Protein AF-A0A972M7I1-F1 (afdb_monomer_lite)

pLDDT: mean 93.67, std 3.54, range [76.44, 97.06]

Radius of gyration: 16.96 Å; chains: 1; bounding box: 36×17×44 Å

Structure (mmCIF, N/CA/C/O backbone):
data_AF-A0A972M7I1-F1
#
_entry.id   AF-A0A972M7I1-F1
#
loop_
_atom_site.group_PDB
_atom_site.id
_atom_site.type_symbol
_atom_site.label_atom_id
_atom_site.label_alt_id
_atom_site.label_comp_id
_atom_site.label_asym_id
_atom_site.label_entity_id
_atom_site.label_seq_id
_atom_site.pdbx_PDB_ins_code
_atom_site.Cartn_x
_atom_site.Cartn_y
_atom_site.Cartn_z
_atom_site.occupancy
_atom_site.B_iso_or_equiv
_atom_site.auth_seq_id
_atom_site.auth_comp_id
_atom_site.auth_asym_id
_atom_site.auth_atom_id
_atom_site.pdbx_PDB_model_num
ATOM 1 N N . MET A 1 1 ? 15.672 7.161 -22.869 1.00 76.44 1 MET A N 1
ATOM 2 C CA . MET A 1 1 ? 15.090 7.637 -21.594 1.00 76.44 1 MET A CA 1
ATOM 3 C C . MET A 1 1 ? 13.565 7.696 -21.618 1.00 76.44 1 MET A C 1
ATOM 5 O O . MET A 1 1 ? 12.970 6.956 -20.852 1.00 76.44 1 MET A O 1
ATOM 9 N N . LEU A 1 2 ? 12.917 8.466 -22.507 1.00 88.44 2 LEU A N 1
ATOM 10 C CA . LEU A 1 2 ? 11.442 8.578 -22.521 1.00 88.44 2 LEU A CA 1
ATOM 11 C C . LEU A 1 2 ? 10.708 7.233 -22.711 1.00 88.44 2 LEU A C 1
ATOM 13 O O . LEU A 1 2 ? 9.765 6.939 -21.986 1.00 88.44 2 LEU A O 1
ATOM 17 N N . LYS A 1 3 ? 11.175 6.384 -23.638 1.00 89.06 3 LYS A N 1
ATOM 18 C CA . LYS A 1 3 ? 10.598 5.043 -23.864 1.00 89.06 3 LYS A CA 1
ATOM 19 C C . LYS A 1 3 ? 10.712 4.143 -22.626 1.00 89.06 3 LYS A C 1
ATOM 21 O O . LYS A 1 3 ? 9.732 3.536 -22.225 1.00 89.06 3 LYS A O 1
ATOM 26 N N . THR A 1 4 ? 11.882 4.113 -21.990 1.00 89.75 4 THR A N 1
ATOM 27 C CA . THR A 1 4 ? 12.140 3.331 -20.768 1.00 89.75 4 THR A CA 1
ATOM 28 C C . THR A 1 4 ? 11.246 3.771 -19.609 1.00 89.75 4 THR A C 1
ATOM 30 O O . THR A 1 4 ? 10.705 2.935 -18.895 1.00 89.75 4 THR A O 1
ATOM 33 N N . PHE A 1 5 ? 11.052 5.083 -1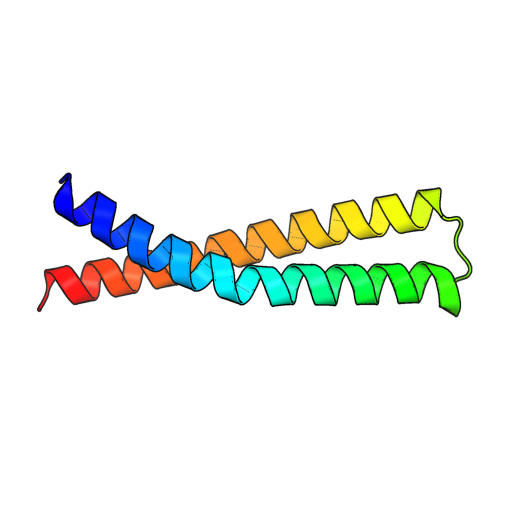9.455 1.00 91.88 5 PHE A N 1
ATOM 34 C CA . PHE A 1 5 ? 10.159 5.647 -18.446 1.00 91.88 5 PHE A CA 1
ATOM 35 C C . PHE A 1 5 ? 8.700 5.220 -18.662 1.00 91.88 5 PHE A C 1
ATOM 37 O O . PHE A 1 5 ? 8.040 4.806 -17.713 1.00 91.88 5 PHE A O 1
ATOM 44 N N . LEU A 1 6 ? 8.215 5.265 -19.908 1.00 94.12 6 LEU A N 1
ATOM 45 C CA . LEU A 1 6 ? 6.865 4.813 -20.261 1.00 94.12 6 LEU A CA 1
ATOM 46 C C . LEU A 1 6 ? 6.663 3.318 -19.987 1.00 94.12 6 LEU A C 1
ATOM 48 O O . LEU A 1 6 ? 5.618 2.934 -19.473 1.00 94.12 6 LEU A O 1
ATOM 52 N N . VAL A 1 7 ? 7.662 2.485 -20.287 1.00 92.94 7 VAL A N 1
ATOM 53 C CA . VAL A 1 7 ? 7.616 1.038 -20.019 1.00 92.94 7 VAL A CA 1
ATOM 54 C C . VAL A 1 7 ? 7.547 0.758 -18.515 1.00 92.94 7 VAL A C 1
ATOM 56 O O . VAL A 1 7 ? 6.689 -0.008 -18.080 1.00 92.94 7 VAL A O 1
ATOM 59 N N . PHE A 1 8 ? 8.379 1.431 -17.714 1.00 95.00 8 PHE A N 1
ATOM 60 C CA . PHE A 1 8 ? 8.329 1.324 -16.254 1.00 95.00 8 PHE A CA 1
ATOM 61 C C . PHE A 1 8 ? 6.963 1.724 -15.694 1.00 95.00 8 PHE A C 1
ATOM 63 O O . PHE A 1 8 ? 6.376 0.972 -14.918 1.00 95.00 8 PHE A O 1
ATOM 70 N N . TYR A 1 9 ? 6.429 2.873 -16.118 1.00 94.25 9 TYR A N 1
ATOM 71 C CA . TYR A 1 9 ? 5.106 3.329 -15.687 1.00 94.25 9 TYR A CA 1
ATOM 72 C C . TYR A 1 9 ? 3.987 2.384 -16.127 1.00 94.25 9 TYR A C 1
ATOM 74 O O . TYR A 1 9 ? 3.050 2.158 -15.364 1.00 94.25 9 TYR A O 1
ATOM 82 N N . GLY A 1 10 ? 4.097 1.798 -17.322 1.00 94.25 10 GLY A N 1
ATOM 83 C CA . GLY A 1 10 ? 3.178 0.772 -17.804 1.00 94.25 10 GLY A CA 1
ATOM 84 C C . GLY A 1 10 ? 3.120 -0.415 -16.847 1.00 94.25 10 GLY A C 1
ATOM 85 O O . GLY A 1 10 ? 2.050 -0.717 -16.319 1.00 94.25 10 GLY A O 1
ATOM 86 N N . TYR A 1 11 ? 4.268 -1.028 -16.540 1.00 94.75 11 TYR A N 1
ATOM 87 C CA . TYR A 1 11 ? 4.321 -2.135 -15.582 1.00 94.75 11 TYR A CA 1
ATOM 88 C C . TYR A 1 11 ? 3.852 -1.716 -14.188 1.00 94.75 11 TYR A C 1
ATOM 90 O O . TYR A 1 11 ? 3.016 -2.398 -13.603 1.00 94.75 11 TYR A O 1
ATOM 98 N N . LEU A 1 12 ? 4.309 -0.571 -13.677 1.00 95.12 12 LEU A N 1
ATOM 99 C CA . LEU A 1 12 ? 3.902 -0.078 -12.363 1.00 95.12 12 LEU A CA 1
ATOM 100 C C . LEU A 1 12 ? 2.381 0.070 -12.264 1.00 95.12 12 LEU A C 1
ATOM 102 O O . LEU A 1 12 ? 1.790 -0.415 -11.306 1.00 95.12 12 LEU A O 1
ATOM 106 N N . SER A 1 13 ? 1.747 0.687 -13.264 1.00 92.38 13 SER A N 1
ATOM 107 C CA . SER A 1 13 ? 0.298 0.912 -13.275 1.00 92.38 13 SER A CA 1
ATOM 108 C C . SER A 1 13 ? -0.510 -0.385 -13.300 1.00 92.38 13 SER A C 1
ATOM 110 O O . SER A 1 13 ? -1.534 -0.473 -12.627 1.00 92.38 13 SER A O 1
ATOM 112 N N . ILE A 1 14 ? -0.038 -1.403 -14.026 1.00 91.06 14 ILE A N 1
ATOM 113 C CA . ILE A 1 14 ? -0.700 -2.707 -14.095 1.00 91.06 14 ILE A CA 1
ATOM 114 C C . ILE A 1 14 ? -0.609 -3.394 -12.736 1.00 91.06 14 ILE A C 1
ATOM 116 O O . ILE A 1 14 ? -1.636 -3.753 -12.168 1.00 91.06 14 ILE A O 1
ATOM 120 N N . TYR A 1 15 ? 0.601 -3.555 -12.198 1.00 89.81 15 TYR A N 1
ATOM 121 C CA . TYR A 1 15 ? 0.783 -4.289 -10.948 1.00 89.81 15 TYR A CA 1
ATOM 122 C C . TYR A 1 15 ? 0.105 -3.579 -9.785 1.00 89.81 15 TYR A C 1
ATOM 124 O O . TYR A 1 15 ? -0.740 -4.194 -9.142 1.00 89.81 15 TYR A O 1
ATOM 132 N N . PHE A 1 16 ? 0.373 -2.282 -9.615 1.00 90.00 16 PHE A N 1
ATOM 133 C CA . PHE A 1 16 ? -0.239 -1.483 -8.560 1.00 90.00 16 PHE A CA 1
ATOM 134 C C . PHE A 1 16 ? -1.763 -1.443 -8.696 1.00 90.00 16 PHE A C 1
ATOM 136 O O . PHE A 1 16 ? -2.470 -1.600 -7.713 1.00 90.00 16 PHE A O 1
ATOM 143 N N . GLY A 1 17 ? -2.302 -1.294 -9.910 1.00 86.81 17 GLY A N 1
ATOM 144 C CA . GLY A 1 17 ? -3.750 -1.280 -10.119 1.00 86.81 17 GLY A CA 1
ATOM 145 C C . GLY A 1 17 ? -4.429 -2.565 -9.639 1.00 86.81 17 GLY A C 1
ATOM 146 O O . GLY A 1 17 ? -5.433 -2.502 -8.932 1.00 86.81 17 GLY A O 1
ATOM 147 N N . TRP A 1 18 ? -3.870 -3.729 -9.980 1.00 84.19 18 TRP A N 1
ATOM 148 C CA . TRP A 1 18 ? -4.441 -5.020 -9.589 1.00 84.19 18 TRP A CA 1
ATOM 149 C C . TRP A 1 18 ? -4.266 -5.326 -8.100 1.00 84.19 18 TRP A C 1
ATOM 151 O O . TRP A 1 18 ? -5.211 -5.785 -7.452 1.00 84.19 18 TRP A O 1
ATOM 161 N N . SER A 1 19 ? -3.083 -5.078 -7.541 1.00 89.00 19 SER A N 1
ATOM 162 C CA . SER A 1 19 ? -2.789 -5.387 -6.141 1.00 89.00 19 SER A CA 1
ATOM 163 C C . SER A 1 19 ? -3.439 -4.400 -5.166 1.00 89.00 19 SER A C 1
ATOM 165 O O . SER A 1 19 ? -3.836 -4.799 -4.067 1.00 89.00 19 SER A O 1
ATOM 167 N N . TYR A 1 20 ? -3.699 -3.161 -5.593 1.00 90.50 20 TYR A N 1
ATOM 168 C CA . TYR A 1 20 ? -4.385 -2.166 -4.772 1.00 90.50 20 TYR A CA 1
ATOM 169 C C . TYR A 1 20 ? -5.826 -2.566 -4.418 1.00 90.50 20 TYR A C 1
ATOM 171 O O . TYR A 1 20 ? -6.310 -2.247 -3.331 1.00 90.50 20 TYR A O 1
ATOM 179 N N . TYR A 1 21 ? -6.514 -3.346 -5.261 1.00 90.75 21 TYR A N 1
ATOM 180 C CA . TYR A 1 21 ? -7.824 -3.895 -4.890 1.00 90.75 21 TYR A CA 1
ATOM 181 C C . TYR A 1 21 ? -7.737 -4.781 -3.643 1.00 90.75 21 TYR A C 1
ATOM 183 O O . TYR A 1 21 ? -8.577 -4.674 -2.749 1.00 90.75 21 TYR A O 1
ATOM 191 N N . ILE A 1 22 ? -6.697 -5.613 -3.543 1.00 92.62 22 ILE A N 1
ATOM 192 C CA . ILE A 1 22 ? -6.468 -6.487 -2.384 1.00 92.62 22 ILE A CA 1
ATOM 193 C C . ILE A 1 22 ? -6.248 -5.637 -1.128 1.00 92.62 22 ILE A C 1
ATOM 195 O O . ILE A 1 22 ? -6.829 -5.922 -0.080 1.00 92.62 22 ILE A O 1
ATOM 199 N N . VAL A 1 23 ? -5.474 -4.554 -1.244 1.00 95.38 23 VAL A N 1
ATOM 200 C CA . VAL A 1 23 ? -5.247 -3.587 -0.160 1.00 95.38 23 VAL A CA 1
ATOM 201 C C . VAL A 1 23 ? -6.561 -2.992 0.347 1.00 95.38 23 VAL A C 1
ATOM 203 O O . VAL A 1 23 ? -6.794 -2.959 1.560 1.00 95.38 23 VAL A O 1
ATOM 206 N N . VAL A 1 24 ? -7.439 -2.558 -0.560 1.00 95.06 24 VAL A N 1
ATOM 207 C CA . VAL A 1 24 ? -8.751 -1.997 -0.210 1.00 95.06 24 VAL A CA 1
ATOM 208 C C . VAL A 1 24 ? -9.602 -3.036 0.521 1.00 95.06 24 VAL A C 1
ATOM 210 O O . VAL A 1 24 ? -10.112 -2.750 1.606 1.00 95.06 24 VAL A O 1
ATOM 213 N N . PHE A 1 25 ? -9.714 -4.255 -0.016 1.00 95.38 25 PHE A N 1
ATOM 214 C CA . PHE A 1 25 ? -10.510 -5.323 0.599 1.00 95.38 25 PHE A CA 1
ATOM 215 C C . PHE A 1 25 ? -10.005 -5.709 1.992 1.00 95.38 25 PHE A C 1
ATOM 217 O O . PHE A 1 25 ? -10.806 -5.823 2.921 1.00 95.38 25 PHE A O 1
ATOM 224 N N . LEU A 1 26 ? -8.689 -5.862 2.167 1.00 95.50 26 LEU A N 1
ATOM 225 C CA . LEU A 1 26 ? -8.094 -6.163 3.471 1.00 95.50 26 LEU A CA 1
ATOM 226 C C . LEU A 1 26 ? -8.351 -5.040 4.476 1.00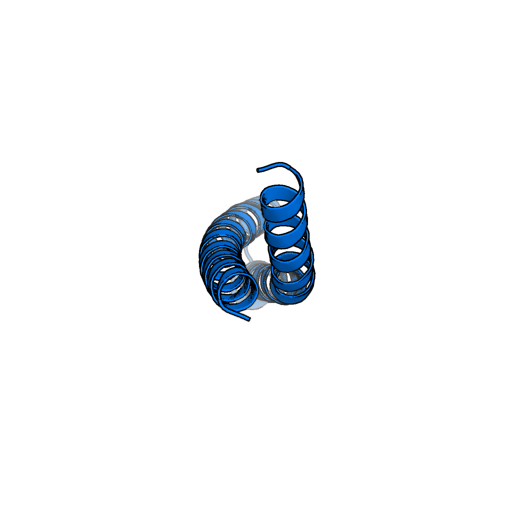 95.50 26 LEU A C 1
ATOM 228 O O . LEU A 1 26 ? -8.727 -5.303 5.617 1.00 95.50 26 LEU A O 1
ATOM 232 N N . SER A 1 27 ? -8.212 -3.789 4.042 1.00 95.88 27 SER A N 1
ATOM 233 C CA . SER A 1 27 ? -8.456 -2.626 4.898 1.00 95.88 27 SER A CA 1
ATOM 234 C C . SER A 1 27 ? -9.912 -2.558 5.357 1.00 95.88 27 SER A C 1
ATOM 236 O O . SER A 1 27 ? -10.177 -2.308 6.533 1.00 95.88 27 SER A O 1
ATOM 238 N N . P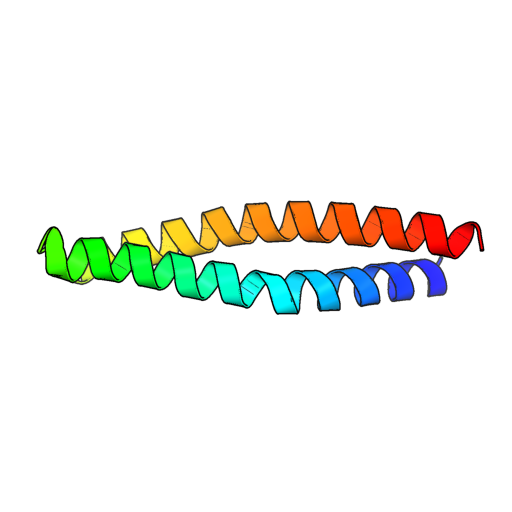HE A 1 28 ? -10.861 -2.852 4.462 1.00 95.94 28 PHE A N 1
ATOM 239 C CA . PHE A 1 28 ? -12.279 -2.962 4.808 1.00 95.94 28 PHE A CA 1
ATOM 240 C C . PHE A 1 28 ? -12.558 -4.112 5.777 1.00 95.94 28 PHE A C 1
ATOM 242 O O . PHE A 1 28 ? -13.313 -3.925 6.728 1.00 95.94 28 PHE A O 1
ATOM 249 N N . ALA A 1 29 ? -11.945 -5.281 5.578 1.00 95.56 29 ALA A N 1
ATOM 250 C CA . ALA A 1 29 ? -12.103 -6.416 6.485 1.00 95.56 29 ALA A CA 1
ATOM 251 C C . ALA A 1 29 ? -11.606 -6.085 7.903 1.00 95.56 29 ALA A C 1
ATOM 253 O O . ALA A 1 29 ? -12.287 -6.393 8.883 1.00 95.56 29 ALA A O 1
ATOM 254 N N . VAL A 1 30 ? -10.466 -5.392 8.018 1.00 94.62 30 VAL A N 1
ATOM 255 C CA . VAL A 1 30 ? -9.951 -4.897 9.303 1.00 94.62 30 VAL A CA 1
ATOM 256 C C . VAL A 1 30 ? -10.936 -3.908 9.926 1.00 94.62 30 VAL A C 1
ATOM 258 O O . VAL A 1 30 ? -11.317 -4.076 11.080 1.00 94.62 30 VAL A O 1
ATOM 261 N N . ALA A 1 31 ? -11.420 -2.922 9.172 1.00 94.38 31 ALA A N 1
ATOM 262 C CA . ALA A 1 31 ? -12.396 -1.961 9.683 1.00 94.38 31 ALA A CA 1
ATOM 263 C C . ALA A 1 31 ? -13.686 -2.644 10.179 1.00 94.38 31 ALA A C 1
ATOM 265 O O . ALA A 1 31 ? -14.159 -2.365 11.279 1.00 94.38 31 ALA A O 1
ATOM 266 N N . LEU A 1 32 ? -14.218 -3.604 9.418 1.00 94.06 32 LEU A N 1
ATOM 267 C CA . LEU A 1 32 ? -15.399 -4.378 9.808 1.00 94.06 32 LEU A CA 1
ATOM 268 C C . LEU A 1 32 ? -15.167 -5.201 11.076 1.00 94.06 32 LEU A C 1
ATOM 270 O O . LEU A 1 32 ? -16.060 -5.277 11.915 1.00 94.06 32 LEU A O 1
ATOM 274 N N . TYR A 1 33 ? -13.978 -5.781 11.253 1.00 95.12 33 TYR A N 1
ATOM 275 C CA . TYR A 1 33 ? -13.617 -6.468 12.492 1.00 95.12 33 TYR A CA 1
ATOM 276 C C . TYR A 1 33 ? -13.687 -5.518 13.700 1.00 95.12 33 TYR A C 1
ATOM 278 O O . TYR A 1 33 ? -14.287 -5.851 14.726 1.00 95.12 33 TYR A O 1
ATOM 286 N N . PHE A 1 34 ? -13.136 -4.309 13.578 1.00 94.19 34 PHE A N 1
ATOM 287 C CA . PHE A 1 34 ? -13.184 -3.317 14.656 1.00 94.19 34 PHE A CA 1
ATOM 288 C C . PHE A 1 34 ? -14.611 -2.828 14.942 1.00 94.19 34 PHE A C 1
ATOM 290 O O . PHE A 1 34 ? -15.011 -2.729 16.105 1.00 94.19 34 PHE A O 1
ATOM 297 N N . LEU A 1 35 ? -15.418 -2.625 13.903 1.00 94.75 35 LEU A N 1
ATOM 298 C CA . LEU A 1 35 ? -16.801 -2.187 14.057 1.00 94.75 35 LEU A CA 1
ATOM 299 C C . LEU A 1 35 ? -17.703 -3.268 14.664 1.00 94.75 35 LEU A C 1
ATOM 301 O O . LEU A 1 35 ? -18.428 -3.018 15.621 1.00 94.75 35 LEU A O 1
ATOM 305 N N . LEU A 1 36 ? -17.682 -4.477 14.100 1.00 93.31 36 LEU A N 1
ATOM 306 C CA . LEU A 1 36 ? -18.667 -5.517 14.409 1.00 93.31 36 LEU A CA 1
ATOM 307 C C . LEU A 1 36 ? -18.260 -6.374 15.607 1.00 93.31 36 LEU A C 1
ATOM 309 O O . LEU A 1 36 ? -19.107 -6.731 16.425 1.00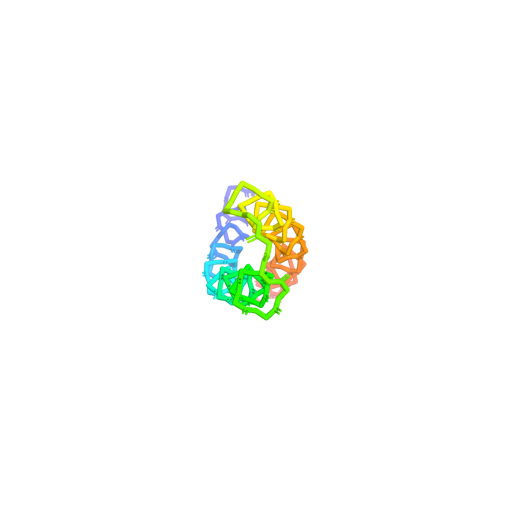 93.31 36 LEU A O 1
ATOM 313 N N . ILE A 1 37 ? -16.972 -6.707 15.718 1.00 93.00 37 ILE A N 1
ATOM 314 C CA . ILE A 1 37 ? -16.475 -7.623 16.752 1.00 93.00 37 ILE A CA 1
ATOM 315 C C . ILE A 1 37 ? -15.980 -6.836 17.958 1.00 93.00 37 ILE A C 1
ATOM 317 O O . ILE A 1 37 ? -16.349 -7.149 19.091 1.00 93.00 37 ILE A O 1
ATOM 321 N N . ARG A 1 38 ? -15.174 -5.790 17.737 1.00 93.19 38 ARG A N 1
ATOM 322 C CA . ARG A 1 38 ? -14.686 -4.949 18.843 1.00 93.19 38 ARG A CA 1
ATOM 323 C C . ARG A 1 38 ? -15.700 -3.903 19.304 1.00 93.19 38 ARG A C 1
ATOM 325 O O . ARG A 1 38 ? -15.495 -3.335 20.373 1.00 93.19 38 ARG A O 1
ATOM 332 N N . LYS A 1 39 ? -16.798 -3.711 18.558 1.00 93.69 39 LYS A N 1
ATOM 333 C CA . LYS A 1 39 ? -17.860 -2.734 18.848 1.00 93.69 39 LYS A CA 1
ATOM 334 C C . LYS A 1 39 ? -17.306 -1.325 19.068 1.00 93.69 39 LYS A C 1
ATOM 336 O O . LYS A 1 39 ? -17.770 -0.602 19.948 1.00 93.69 39 LYS A O 1
ATOM 341 N N . GLU A 1 40 ? -16.272 -0.963 18.313 1.00 91.12 40 GLU A N 1
ATOM 342 C CA . GLU A 1 40 ? -15.713 0.380 18.379 1.00 91.12 40 GLU A CA 1
ATOM 343 C C . GLU A 1 40 ? -16.612 1.397 17.679 1.00 91.12 40 GLU A C 1
ATOM 345 O O . GLU A 1 40 ? -17.405 1.069 16.797 1.00 91.12 40 GLU A O 1
ATOM 350 N N . ASP A 1 41 ? -16.457 2.658 18.074 1.00 94.25 41 ASP A N 1
ATOM 351 C CA . ASP A 1 41 ? -17.170 3.763 17.453 1.00 94.25 41 ASP A CA 1
ATOM 352 C C . ASP A 1 41 ? -16.789 3.921 15.975 1.00 94.25 41 ASP A C 1
ATOM 354 O O . ASP A 1 41 ? -15.660 3.626 15.558 1.00 94.25 41 ASP A O 1
ATOM 358 N N . LEU A 1 42 ? -17.715 4.462 15.182 1.00 93.06 42 LEU A N 1
ATOM 359 C CA . LEU A 1 42 ? -17.503 4.675 13.745 1.00 93.06 42 LEU A CA 1
ATOM 360 C C . LEU A 1 42 ? -16.289 5.569 13.465 1.00 93.06 42 LEU A C 1
ATOM 362 O O . LEU A 1 42 ? -15.560 5.338 12.498 1.00 93.06 42 LEU A O 1
ATOM 366 N N . PHE A 1 43 ? -16.033 6.553 14.331 1.00 94.94 43 PHE A N 1
ATOM 367 C CA . PHE A 1 43 ? -14.877 7.441 14.208 1.00 94.94 43 PHE A CA 1
ATOM 368 C C . PHE A 1 43 ? -13.551 6.678 14.341 1.00 94.94 43 PHE A C 1
ATOM 370 O O . PHE A 1 43 ? -12.696 6.770 13.461 1.00 94.94 43 PHE A O 1
ATOM 377 N N . LYS A 1 44 ? -13.407 5.853 15.388 1.00 92.88 44 LYS A N 1
ATOM 378 C CA . LYS A 1 44 ? -12.200 5.036 15.606 1.00 92.88 44 LYS A CA 1
ATOM 379 C C . LYS A 1 44 ? -12.015 4.001 14.503 1.00 92.88 44 LYS A C 1
ATOM 381 O O . LYS A 1 44 ? -10.916 3.839 13.985 1.00 92.88 44 LYS A O 1
ATOM 386 N N . THR A 1 45 ? -13.104 3.364 14.083 1.00 94.75 45 THR A N 1
ATOM 387 C CA . THR A 1 45 ? -13.094 2.418 12.962 1.00 94.75 45 THR A CA 1
ATOM 388 C C . THR A 1 45 ? -12.589 3.076 11.677 1.00 94.75 45 THR A C 1
ATOM 390 O O . THR A 1 45 ? -11.767 2.502 10.964 1.00 94.75 45 THR A O 1
ATOM 393 N N . SER A 1 46 ? -13.046 4.296 11.389 1.00 93.69 46 SER A N 1
ATOM 394 C CA . SER A 1 46 ? -12.614 5.054 10.211 1.00 93.69 46 SER A CA 1
ATOM 395 C C . SER A 1 46 ? -11.130 5.419 10.292 1.00 93.69 46 SER A C 1
ATOM 397 O O . SER A 1 46 ? -10.411 5.303 9.302 1.00 93.69 46 SER A O 1
ATOM 399 N N . GLU A 1 47 ? -10.639 5.789 11.477 1.00 96.38 47 GLU A N 1
ATOM 400 C CA . GLU A 1 47 ? -9.214 6.034 11.707 1.00 96.38 47 GLU A CA 1
ATOM 401 C C . GLU A 1 47 ? -8.372 4.767 11.469 1.00 96.38 47 GLU A C 1
ATOM 403 O O . GLU A 1 47 ? -7.340 4.823 10.795 1.00 96.38 47 GLU A O 1
ATOM 408 N N . VAL A 1 48 ? -8.833 3.611 11.962 1.00 95.44 48 VAL A N 1
ATOM 409 C CA . VAL A 1 48 ? -8.194 2.307 11.725 1.00 95.44 48 VAL A CA 1
ATOM 410 C C . VAL A 1 48 ? -8.187 1.965 10.237 1.00 95.44 48 VAL A C 1
ATOM 412 O O . VAL A 1 48 ? -7.147 1.551 9.721 1.00 95.44 48 VAL A O 1
ATOM 415 N N . PHE A 1 49 ? -9.297 2.177 9.527 1.00 96.38 49 PHE A N 1
ATOM 416 C CA . PHE A 1 49 ? -9.373 1.966 8.082 1.00 96.38 49 PHE A CA 1
ATOM 417 C C . PHE A 1 49 ? -8.341 2.817 7.340 1.00 96.38 49 PHE A C 1
ATOM 419 O O . PHE A 1 49 ? -7.541 2.273 6.583 1.00 96.38 49 PHE A O 1
ATOM 426 N N . ILE A 1 50 ? -8.309 4.130 7.603 1.00 96.44 50 ILE A N 1
ATOM 427 C CA . ILE A 1 50 ? -7.395 5.073 6.941 1.00 96.44 50 ILE A CA 1
ATOM 428 C C . ILE A 1 50 ? -5.935 4.697 7.213 1.00 96.44 50 ILE A C 1
ATOM 430 O O . ILE A 1 50 ? -5.113 4.675 6.295 1.00 96.44 50 ILE A O 1
ATOM 434 N N . LYS A 1 51 ? -5.596 4.352 8.459 1.00 97.06 51 LYS A N 1
ATOM 435 C CA . LYS A 1 51 ? -4.243 3.898 8.811 1.00 97.06 51 LYS A CA 1
ATOM 436 C C . LYS A 1 51 ? -3.879 2.601 8.093 1.00 97.06 51 LYS A C 1
ATOM 438 O O . LYS A 1 51 ? -2.775 2.489 7.560 1.00 97.06 51 LYS A O 1
ATOM 443 N N . THR A 1 52 ? -4.806 1.647 8.041 1.00 96.56 52 THR A N 1
ATOM 444 C CA . THR A 1 52 ? -4.589 0.338 7.413 1.00 96.56 52 THR A CA 1
ATOM 445 C C . THR A 1 52 ? -4.402 0.475 5.906 1.00 96.56 52 THR A C 1
ATOM 447 O O . THR A 1 52 ? -3.387 0.015 5.387 1.00 96.56 52 THR A O 1
ATOM 450 N N . ILE A 1 53 ? -5.305 1.180 5.216 1.00 96.88 53 ILE A N 1
ATOM 451 C CA . ILE A 1 53 ? -5.235 1.358 3.759 1.00 96.88 53 ILE A CA 1
ATOM 452 C C . ILE A 1 53 ? -3.999 2.148 3.339 1.00 96.88 53 ILE A C 1
ATOM 454 O O . ILE A 1 53 ? -3.366 1.809 2.344 1.00 96.88 53 ILE A O 1
ATOM 458 N N . THR A 1 54 ? -3.598 3.150 4.126 1.00 96.31 54 THR A N 1
ATOM 459 C CA . THR A 1 54 ? -2.380 3.922 3.852 1.00 96.31 54 THR A CA 1
ATOM 460 C C . THR A 1 54 ? -1.141 3.049 4.017 1.00 96.31 54 THR A C 1
ATOM 462 O O . THR A 1 54 ? -0.283 3.019 3.140 1.00 96.31 54 THR A O 1
ATOM 465 N N . THR A 1 55 ? -1.057 2.296 5.116 1.00 96.38 55 THR A N 1
ATOM 466 C CA . THR A 1 55 ? 0.108 1.447 5.401 1.00 96.38 55 THR A CA 1
ATOM 467 C C . THR A 1 55 ? 0.251 0.341 4.359 1.00 96.38 55 THR A C 1
ATOM 469 O O . THR A 1 55 ? 1.317 0.179 3.770 1.00 96.38 55 THR A O 1
ATOM 472 N N . LEU A 1 56 ? -0.834 -0.387 4.087 1.00 96.19 56 LEU A N 1
ATOM 473 C CA . LEU A 1 56 ? -0.847 -1.444 3.080 1.00 96.19 56 LEU A CA 1
ATOM 474 C C . LEU A 1 56 ? -0.614 -0.886 1.670 1.00 96.19 56 LEU A C 1
ATOM 476 O O . LEU A 1 56 ? 0.120 -1.496 0.903 1.00 96.19 56 LEU A O 1
ATOM 480 N N . GLY A 1 57 ? -1.164 0.289 1.350 1.00 95.19 57 GLY A N 1
ATOM 481 C CA . GLY A 1 57 ? -0.957 0.950 0.062 1.00 95.19 57 GLY A CA 1
ATOM 482 C C . GLY A 1 57 ? 0.497 1.358 -0.181 1.00 95.19 57 GLY A C 1
ATOM 483 O O . GLY A 1 57 ? 0.991 1.217 -1.295 1.00 95.19 57 GLY A O 1
ATOM 484 N N . ILE A 1 58 ? 1.217 1.805 0.854 1.00 96.00 58 ILE A N 1
ATOM 485 C CA . ILE A 1 58 ? 2.656 2.099 0.752 1.00 96.00 58 ILE A CA 1
ATOM 486 C C . ILE A 1 58 ? 3.451 0.817 0.484 1.00 96.00 58 ILE A C 1
ATOM 488 O O . ILE A 1 58 ? 4.311 0.803 -0.396 1.00 96.00 58 ILE A O 1
ATOM 492 N N . VAL A 1 59 ? 3.164 -0.261 1.220 1.00 95.69 59 VAL A N 1
ATOM 493 C CA . VAL A 1 59 ? 3.832 -1.558 1.017 1.00 95.69 59 VAL A CA 1
ATOM 494 C C . VAL A 1 59 ? 3.583 -2.070 -0.400 1.00 95.69 59 VAL A C 1
ATOM 496 O O . VAL A 1 59 ? 4.518 -2.480 -1.086 1.00 95.69 59 VAL A O 1
ATOM 499 N N . ASP A 1 60 ? 2.339 -1.984 -0.859 1.00 95.19 60 ASP A N 1
ATOM 500 C CA . ASP A 1 60 ? 1.936 -2.393 -2.196 1.00 95.19 60 ASP A CA 1
ATOM 501 C C . ASP A 1 60 ? 2.625 -1.582 -3.301 1.00 95.19 60 ASP A C 1
ATOM 503 O O . ASP A 1 60 ? 3.120 -2.147 -4.279 1.00 95.19 60 ASP A O 1
ATOM 507 N N . LEU A 1 61 ? 2.755 -0.266 -3.115 1.00 95.19 61 LEU A N 1
ATOM 508 C CA . LEU A 1 61 ? 3.481 0.598 -4.043 1.00 95.19 61 LEU A CA 1
ATOM 509 C C . LEU A 1 61 ? 4.964 0.223 -4.127 1.00 95.19 61 LEU A C 1
ATOM 511 O O . LEU A 1 61 ? 5.525 0.194 -5.224 1.00 95.19 61 LEU A O 1
ATOM 515 N N . ILE A 1 62 ? 5.602 -0.079 -2.992 1.00 96.25 62 ILE A N 1
ATOM 516 C CA . ILE A 1 62 ? 7.006 -0.509 -2.953 1.00 96.25 62 ILE A CA 1
ATOM 517 C C . ILE A 1 62 ? 7.165 -1.827 -3.713 1.00 96.25 62 ILE A C 1
ATOM 519 O O . ILE A 1 62 ? 8.008 -1.916 -4.605 1.00 96.25 62 ILE A O 1
ATOM 523 N N . LEU A 1 63 ? 6.334 -2.830 -3.416 1.00 95.25 63 LEU A N 1
ATOM 524 C CA . LEU A 1 63 ? 6.387 -4.133 -4.084 1.00 95.25 63 LEU A CA 1
ATOM 525 C C . LEU A 1 63 ? 6.132 -4.007 -5.589 1.00 95.25 63 LEU A C 1
ATOM 527 O O . LEU A 1 63 ? 6.909 -4.523 -6.393 1.00 95.25 63 LEU A O 1
ATOM 531 N N . SER A 1 64 ? 5.103 -3.255 -5.977 1.00 95.69 64 SER A N 1
ATOM 532 C CA . SER A 1 64 ? 4.774 -2.996 -7.380 1.00 95.69 64 SER A CA 1
ATOM 533 C C . SER A 1 64 ? 5.901 -2.265 -8.108 1.00 95.69 64 SER A C 1
ATOM 535 O O . SER A 1 64 ? 6.206 -2.591 -9.253 1.00 95.69 64 SER A O 1
ATOM 537 N N . SER A 1 65 ? 6.583 -1.331 -7.439 1.00 96.06 65 SER A N 1
ATOM 538 C CA . SER A 1 65 ? 7.749 -0.629 -7.989 1.00 96.06 65 SER A CA 1
ATOM 539 C C . SER A 1 65 ? 8.940 -1.559 -8.202 1.00 96.06 65 SER A C 1
ATOM 541 O O . SER A 1 65 ? 9.597 -1.473 -9.237 1.00 96.06 65 SER A O 1
ATOM 543 N N . VAL A 1 66 ? 9.203 -2.477 -7.266 1.00 96.31 66 VAL A N 1
ATOM 544 C CA . VAL A 1 66 ? 10.269 -3.484 -7.397 1.00 96.31 66 VAL A CA 1
ATOM 545 C C . VAL A 1 66 ? 9.991 -4.410 -8.583 1.00 96.31 66 VAL A C 1
ATOM 547 O O . VAL A 1 66 ? 10.876 -4.635 -9.409 1.00 96.31 66 VAL A O 1
ATOM 550 N N . VAL A 1 67 ? 8.754 -4.897 -8.713 1.00 95.44 67 VAL A N 1
ATOM 551 C CA . VAL A 1 67 ? 8.341 -5.757 -9.833 1.00 95.44 67 VAL A CA 1
ATOM 552 C C . VAL A 1 67 ? 8.425 -5.005 -11.162 1.00 95.44 67 VAL A C 1
ATOM 554 O O . VAL A 1 67 ? 9.014 -5.508 -12.118 1.00 95.44 67 VAL A O 1
ATOM 557 N N . ALA A 1 68 ? 7.908 -3.777 -11.226 1.00 96.00 68 ALA A N 1
ATOM 558 C CA . ALA A 1 68 ? 7.970 -2.947 -12.425 1.00 96.00 68 ALA A CA 1
ATOM 559 C C . ALA A 1 68 ? 9.413 -2.641 -12.844 1.00 96.00 68 ALA A C 1
ATOM 561 O O . ALA A 1 68 ? 9.737 -2.678 -14.033 1.00 96.00 68 ALA A O 1
ATOM 562 N N . PHE A 1 69 ? 10.299 -2.384 -11.880 1.00 96.56 69 PHE A N 1
ATOM 563 C CA . PHE A 1 69 ? 11.718 -2.170 -12.138 1.00 96.56 69 PHE A CA 1
ATOM 564 C C . PHE A 1 69 ? 12.380 -3.428 -12.709 1.00 96.56 69 PHE A C 1
ATOM 566 O O . PHE A 1 69 ? 13.044 -3.352 -13.742 1.00 96.56 69 PHE A O 1
ATOM 57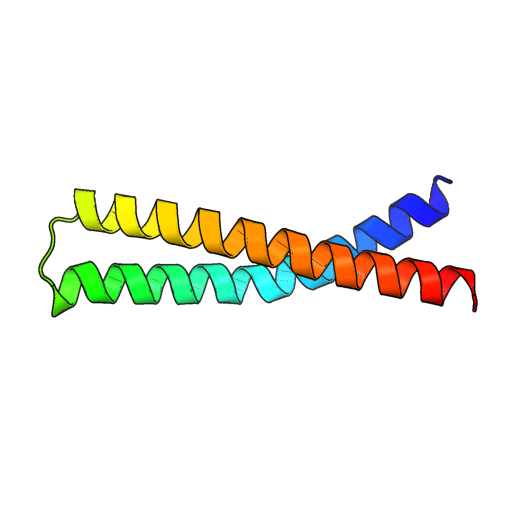3 N N . TYR A 1 70 ? 12.135 -4.591 -12.099 1.00 96.50 70 TYR A N 1
ATOM 574 C CA . TYR A 1 70 ? 12.634 -5.875 -12.592 1.00 96.50 70 TYR A CA 1
ATOM 575 C C . TYR A 1 70 ? 12.180 -6.160 -14.032 1.00 96.50 70 TYR A C 1
ATOM 577 O O . TYR A 1 70 ? 13.003 -6.478 -14.890 1.00 96.50 70 TYR A O 1
ATOM 585 N N . LEU A 1 71 ? 10.891 -5.977 -14.330 1.00 95.31 71 LEU A N 1
ATOM 586 C CA . LEU A 1 71 ? 10.346 -6.186 -15.675 1.00 95.31 71 LEU A CA 1
ATOM 587 C C . LEU A 1 71 ? 10.899 -5.189 -16.694 1.00 95.31 71 LEU A C 1
ATOM 589 O O . LEU A 1 71 ? 11.163 -5.554 -17.837 1.00 95.31 71 LEU A O 1
ATOM 593 N N . THR A 1 72 ? 11.128 -3.943 -16.279 1.00 96.12 72 THR A N 1
ATOM 594 C CA . THR A 1 72 ? 11.754 -2.931 -17.138 1.00 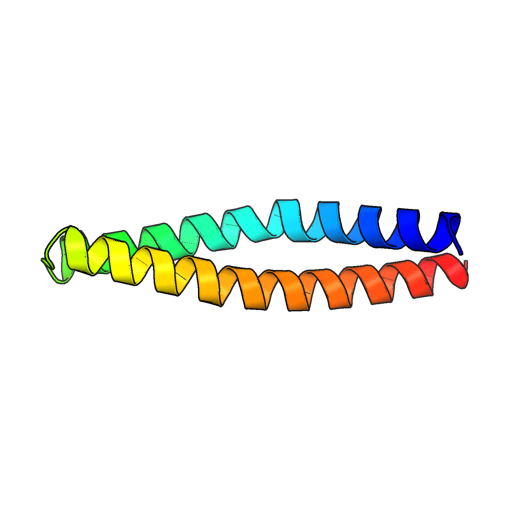96.12 72 THR A CA 1
ATOM 595 C C . THR A 1 72 ? 13.194 -3.312 -17.478 1.00 96.12 72 THR A C 1
ATOM 597 O O . THR A 1 72 ? 13.593 -3.190 -18.634 1.00 96.12 72 THR A O 1
ATOM 600 N N . LEU A 1 73 ? 13.966 -3.812 -16.507 1.00 96.00 73 LEU A N 1
ATOM 601 C CA . LEU A 1 73 ? 15.319 -4.322 -16.752 1.00 96.00 73 LEU A CA 1
ATOM 602 C C . LEU A 1 73 ? 15.307 -5.552 -17.664 1.00 96.00 73 LEU A C 1
ATOM 604 O O . LEU A 1 73 ? 16.107 -5.627 -18.592 1.00 96.00 73 LEU A O 1
ATOM 608 N N . SER A 1 74 ? 14.384 -6.489 -17.437 1.00 94.88 74 SER A N 1
ATOM 609 C CA . SER A 1 74 ? 14.221 -7.661 -18.302 1.00 94.88 74 SER A CA 1
ATOM 610 C C . SER A 1 74 ? 13.883 -7.262 -19.738 1.00 94.88 74 SER A C 1
ATOM 612 O O . SER A 1 74 ? 14.412 -7.858 -20.669 1.00 94.88 74 SER A O 1
ATOM 614 N N . TRP A 1 75 ? 13.031 -6.250 -19.920 1.00 95.19 75 TRP A N 1
ATOM 615 C CA . TRP A 1 75 ? 12.664 -5.729 -21.236 1.00 95.19 75 TRP A CA 1
ATOM 616 C C . TRP A 1 75 ? 13.839 -5.054 -21.952 1.00 95.19 75 TRP A C 1
ATOM 618 O O . TRP A 1 75 ? 13.973 -5.211 -23.156 1.00 95.19 75 TRP A O 1
ATOM 628 N N . LEU A 1 76 ? 14.706 -4.333 -21.232 1.00 94.44 76 LEU A N 1
ATOM 629 C CA . LEU A 1 76 ? 15.906 -3.719 -21.819 1.00 94.44 76 LEU A CA 1
ATOM 630 C C . LEU A 1 76 ? 16.945 -4.746 -22.295 1.00 94.44 76 LEU A C 1
ATOM 632 O O . LEU A 1 76 ? 17.764 -4.417 -23.150 1.00 94.44 76 LEU A O 1
ATOM 636 N N . ASN A 1 77 ? 16.926 -5.950 -21.718 1.00 91.69 77 ASN A N 1
ATOM 637 C CA . ASN A 1 77 ? 17.837 -7.045 -22.048 1.00 91.69 77 ASN A CA 1
ATOM 638 C C . ASN A 1 77 ? 17.258 -8.045 -23.076 1.00 91.69 77 ASN A C 1
ATOM 640 O O . ASN A 1 77 ? 17.946 -9.012 -23.401 1.00 91.69 77 ASN A O 1
ATOM 644 N N . SER A 1 78 ? 16.015 -7.856 -23.543 1.00 80.12 78 SER A N 1
ATOM 645 C CA . SER A 1 78 ? 15.387 -8.608 -24.651 1.00 80.12 78 SER A CA 1
ATOM 646 C C . SER A 1 78 ? 15.558 -7.882 -25.977 1.00 80.12 78 SER A C 1
ATOM 648 O O . SER A 1 78 ? 15.775 -8.587 -26.985 1.00 80.12 78 SER A O 1
#

Secondary structure (DSSP, 8-state):
-HHHHHHHHHHHHHHHHHHHHHHHHHHHHHHHIIIIIS---HHHHHHHHHHHHHHHHHHHHHHHHHHHHHHHHHHHT-

Sequence (78 aa):
MLKTFLVFYGYLSIYFGWSYYIVVFLSFAVALYFLLIRKEDLFKTSEVFIKTITTLGIVDLILSSVVAFYLTLSWLNS

Foldseek 3Di:
DVVLVVQLVVQLCVQLVVVLVVQLVVLVVQLCCCCPVVVDDPVVSVVSSVVSSVVVSVVSSVVSSVVSVVVSVVVVVD